Protein AF-A0AAQ4D1I8-F1 (afdb_monomer_lite)

Sequence (106 aa):
MLLSRTKPAVAASATGPDDCGGSSQASSAMESRLPTLEEFLEKRDFTGAMALLEFTGGAPSGSASTSSQLEAALWTAYCAFHLGQHRQAMRIYQDLLSDKSMPPPL

Foldseek 3Di:
DDDDDDDDDDDDDDDDDDDDYDDDDDDDDPPVDDDDLVVCVVVVVLVSSLVCLVVVVQADDDDDDVVSNLVSLLSNLVSCVSVVVPVVSVVSVVVSVPDPPDDDDD

Organism: Amblyomma americanum (NCBI:txid6943)

pLDDT: mean 71.31, std 19.93, range [37.62, 95.81]

Secondary structure (DSSP, 8-state):
-----PPPPP----------------------PPPPHHHHHHTT-HHHHHHHHHHTTS-SSS---HHHHHHHHHHHHHHHHHTT-HHHHHHHHHHHHHSTTSPPP-

Radius of gyration: 23.68 Å; chains: 1; bounding box: 65×44×54 Å

InterPro domains:
  IPR030511 Tetratricopeptide repeat protein 26 [PTHR14781] (1-103)

Structure (mmCIF, N/CA/C/O backbone):
data_AF-A0AAQ4D1I8-F1
#
_entry.id   AF-A0AAQ4D1I8-F1
#
loop_
_atom_site.group_PDB
_atom_site.id
_atom_site.type_symbol
_atom_site.label_atom_id
_atom_site.label_alt_id
_atom_site.label_comp_id
_atom_site.label_asym_id
_atom_site.label_entity_id
_atom_site.label_seq_id
_atom_site.pdbx_PDB_ins_code
_atom_site.Cartn_x
_atom_site.Cartn_y
_atom_site.Cartn_z
_atom_site.occupancy
_atom_site.B_iso_or_equiv
_atom_site.auth_seq_id
_atom_site.auth_comp_id
_atom_site.auth_asym_id
_atom_site.auth_atom_id
_atom_site.pdbx_PDB_model_num
ATOM 1 N N . MET A 1 1 ? -43.142 30.939 -4.686 1.00 48.09 1 MET A N 1
ATOM 2 C CA . MET A 1 1 ? -43.068 30.552 -3.261 1.00 48.09 1 MET A CA 1
ATOM 3 C C . MET A 1 1 ? -41.674 30.884 -2.746 1.00 48.09 1 MET A C 1
ATOM 5 O O . MET A 1 1 ? -40.726 30.210 -3.117 1.00 48.09 1 MET A O 1
ATOM 9 N N . LEU A 1 2 ? -41.547 31.969 -1.979 1.00 54.41 2 LEU A N 1
ATOM 10 C CA . LEU A 1 2 ? -40.317 32.367 -1.284 1.00 54.41 2 LEU A CA 1
ATOM 11 C C . LEU A 1 2 ? -40.332 31.681 0.093 1.00 54.41 2 LEU A C 1
ATOM 13 O O . LEU A 1 2 ? -41.166 32.032 0.924 1.00 54.41 2 LEU A O 1
ATOM 17 N N . LEU A 1 3 ? -39.480 30.679 0.332 1.00 60.75 3 LEU A N 1
ATOM 18 C CA . LEU A 1 3 ? -39.387 30.027 1.645 1.00 60.75 3 LEU A CA 1
ATOM 19 C C . LEU A 1 3 ? -38.395 30.784 2.539 1.00 60.75 3 LEU A C 1
ATOM 21 O O . LEU A 1 3 ? -37.178 30.636 2.420 1.00 60.75 3 LEU A O 1
ATOM 25 N N . SER A 1 4 ? -38.953 31.603 3.430 1.00 59.75 4 SER A N 1
ATOM 26 C CA . SER A 1 4 ? -38.272 32.292 4.527 1.00 59.75 4 SER A CA 1
ATOM 27 C C . SER A 1 4 ? -37.492 31.316 5.410 1.00 59.75 4 SER A C 1
ATOM 29 O O . SER A 1 4 ? -38.054 30.367 5.951 1.00 59.75 4 SER A O 1
ATOM 31 N N . ARG A 1 5 ? -36.196 31.577 5.604 1.00 72.81 5 ARG A N 1
ATOM 32 C CA . ARG A 1 5 ? -35.365 30.865 6.581 1.00 72.81 5 ARG A CA 1
ATOM 33 C C . ARG A 1 5 ? -35.559 31.482 7.965 1.00 72.81 5 ARG A C 1
ATOM 35 O O . ARG A 1 5 ? -35.099 32.590 8.233 1.00 72.81 5 ARG A O 1
ATOM 42 N N . THR A 1 6 ? -36.250 30.757 8.834 1.00 62.28 6 THR A N 1
ATOM 43 C CA . THR A 1 6 ? -36.352 31.027 10.271 1.00 62.28 6 THR A CA 1
ATOM 44 C C . THR A 1 6 ? -35.041 30.675 10.988 1.00 62.28 6 THR A C 1
ATOM 46 O O . THR A 1 6 ? -34.395 29.677 10.679 1.00 62.28 6 THR A O 1
ATOM 49 N N . LYS A 1 7 ? -34.657 31.549 11.925 1.00 55.84 7 LYS A N 1
ATOM 50 C CA . LYS A 1 7 ? -33.458 31.550 12.788 1.00 55.84 7 LYS A CA 1
ATOM 51 C C . LYS A 1 7 ? -33.163 30.195 13.474 1.00 55.84 7 LYS A C 1
ATOM 53 O O . LYS A 1 7 ? -34.101 29.612 14.012 1.00 55.84 7 LYS A O 1
ATOM 58 N N . PRO A 1 8 ? -31.892 29.763 13.603 1.00 54.94 8 PRO A N 1
ATOM 59 C CA . PRO A 1 8 ? -31.498 28.788 14.618 1.00 54.94 8 PRO A CA 1
ATOM 60 C C . PRO A 1 8 ? -31.266 29.461 15.986 1.00 54.94 8 PRO A C 1
ATOM 62 O O . PRO A 1 8 ? -30.829 30.611 16.067 1.00 54.94 8 PRO A O 1
ATOM 65 N N . ALA A 1 9 ? -31.610 28.731 17.049 1.00 54.00 9 AL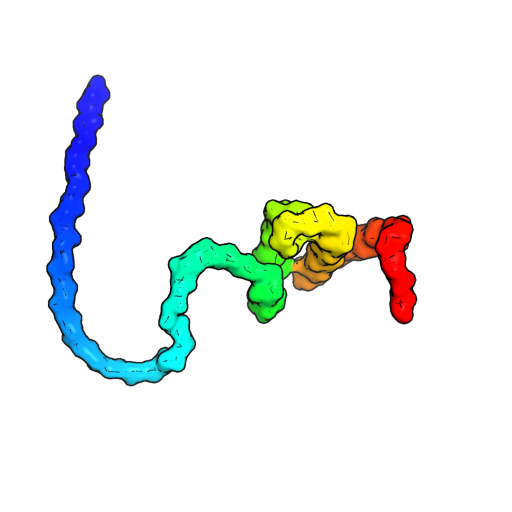A A N 1
ATOM 66 C CA . ALA A 1 9 ? -31.638 29.169 18.440 1.00 54.00 9 ALA A CA 1
ATOM 67 C C . ALA A 1 9 ? -30.256 29.128 19.114 1.00 54.00 9 ALA A C 1
ATOM 69 O O . ALA A 1 9 ? -29.496 28.175 18.957 1.00 54.00 9 ALA A O 1
ATOM 70 N N . VAL A 1 10 ? -29.983 30.159 19.912 1.00 53.41 10 VAL A N 1
ATOM 71 C CA . VAL A 1 10 ? -28.931 30.189 20.930 1.00 53.41 10 VAL A CA 1
ATOM 72 C C . VAL A 1 10 ? -29.466 29.543 22.215 1.00 53.41 10 VAL A C 1
ATOM 74 O O . VAL A 1 10 ? -30.544 29.904 22.678 1.00 53.41 10 VAL A O 1
ATOM 77 N N . ALA A 1 11 ? -28.720 28.603 22.790 1.00 51.88 11 ALA A N 1
ATOM 78 C CA . ALA A 1 11 ? -28.822 28.183 24.192 1.00 51.88 11 ALA A CA 1
ATOM 79 C C . ALA A 1 11 ? -27.447 27.595 24.565 1.00 51.88 11 ALA A C 1
ATOM 81 O O . ALA A 1 11 ? -27.052 26.569 24.025 1.00 51.88 11 ALA A O 1
ATOM 82 N N . ALA A 1 12 ? -26.541 28.348 25.192 1.00 46.44 12 ALA A N 1
ATOM 83 C CA . ALA A 1 12 ? -26.517 28.732 26.607 1.00 46.44 12 ALA A CA 1
ATOM 84 C C . ALA A 1 12 ? -26.335 27.522 27.552 1.00 46.44 12 ALA A C 1
ATOM 86 O O . ALA A 1 12 ? -27.272 26.799 27.865 1.00 46.44 12 ALA A O 1
ATOM 87 N N . SER A 1 13 ? -25.071 27.357 27.952 1.00 48.69 13 SER A N 1
ATOM 88 C CA . SER A 1 13 ? -24.482 26.689 29.123 1.00 48.69 13 SER A CA 1
ATOM 89 C C . SER A 1 13 ? -25.394 26.213 30.266 1.00 48.69 13 SER A C 1
ATOM 91 O O . SER A 1 13 ? -26.142 27.009 30.832 1.00 48.69 13 SER A O 1
ATOM 93 N N . ALA A 1 14 ? -25.135 24.993 30.753 1.00 43.34 14 ALA A N 1
ATOM 94 C CA . ALA A 1 14 ? -25.331 24.624 32.157 1.00 43.34 14 ALA A CA 1
ATOM 95 C C . ALA A 1 14 ? -24.271 23.598 32.608 1.00 43.34 14 ALA A C 1
ATOM 97 O O . ALA A 1 14 ? -24.205 22.477 32.112 1.00 43.34 14 ALA A O 1
ATOM 98 N N . THR A 1 15 ? -23.425 24.037 33.536 1.00 45.38 15 THR A N 1
ATOM 99 C CA . THR A 1 15 ? -22.469 23.287 34.365 1.00 45.38 15 THR A CA 1
ATOM 100 C C . THR A 1 15 ? -23.161 22.594 35.543 1.00 45.38 15 THR A C 1
ATOM 102 O O . THR A 1 15 ? -24.026 23.203 36.169 1.00 45.38 15 THR A O 1
ATOM 105 N N . GLY A 1 16 ? -22.691 21.403 35.928 1.00 44.03 16 GLY A N 1
ATOM 106 C CA . GLY A 1 16 ? -22.887 20.816 37.263 1.00 44.03 16 GLY A CA 1
ATOM 107 C C . GLY A 1 16 ? -22.213 19.432 37.409 1.00 44.03 16 GLY A C 1
ATOM 108 O O . GLY A 1 16 ? -22.250 18.694 36.428 1.00 44.03 16 GLY A O 1
ATOM 109 N N . PRO A 1 17 ? -21.562 19.099 38.549 1.00 63.44 17 PRO A N 1
ATOM 110 C CA . PRO A 1 17 ? -20.511 18.070 38.677 1.00 63.44 17 PRO A CA 1
ATOM 111 C C . PRO A 1 17 ? -20.978 16.782 39.401 1.00 63.44 17 PRO A C 1
ATOM 113 O O . PRO A 1 17 ? -22.066 16.794 39.955 1.00 63.44 17 PRO A O 1
ATOM 116 N N . ASP A 1 18 ? -20.190 15.689 39.359 1.00 43.25 18 ASP A N 1
ATOM 117 C CA . ASP A 1 18 ? -19.840 14.796 40.500 1.00 43.25 18 ASP A CA 1
ATOM 118 C C . ASP A 1 18 ? -19.184 13.449 40.052 1.00 43.25 18 ASP A C 1
ATOM 120 O O . ASP A 1 18 ? -19.728 12.687 39.255 1.00 43.25 18 ASP A O 1
ATOM 124 N N . ASP A 1 19 ? -17.966 13.252 40.580 1.00 43.59 19 ASP A N 1
ATOM 125 C CA . ASP A 1 19 ? -16.998 12.127 40.730 1.00 43.59 19 ASP A CA 1
ATOM 126 C C . ASP A 1 19 ? -17.581 10.673 40.766 1.00 43.59 19 ASP A C 1
ATOM 128 O O . ASP A 1 19 ? -18.710 10.486 41.203 1.00 43.59 19 ASP A O 1
ATOM 132 N N . CYS A 1 20 ? -16.947 9.564 40.317 1.00 46.22 20 CYS A N 1
ATOM 133 C CA . CYS A 1 20 ? -15.640 8.997 40.713 1.00 46.22 20 CYS A CA 1
ATOM 134 C C . CYS A 1 20 ? -15.003 8.078 39.632 1.00 46.22 20 CYS A C 1
ATOM 136 O O . CYS A 1 20 ? -15.686 7.284 38.984 1.00 46.22 20 CYS A O 1
ATOM 138 N N . GLY A 1 21 ? -13.669 8.159 39.497 1.00 38.62 21 GLY A N 1
ATOM 139 C CA . GLY A 1 21 ? -12.809 7.457 38.525 1.00 38.62 21 GLY A CA 1
ATOM 140 C C . GLY A 1 21 ? -12.588 5.940 38.714 1.00 38.62 21 GLY A C 1
ATOM 141 O O . GLY A 1 21 ? -13.137 5.306 39.602 1.00 38.62 21 GLY A O 1
ATOM 142 N N . GLY A 1 22 ? -11.766 5.271 37.902 1.00 37.62 22 GLY A N 1
ATOM 143 C CA . GLY A 1 22 ? -10.929 5.756 36.814 1.00 37.62 22 GLY A CA 1
ATOM 144 C C . GLY A 1 22 ? -10.294 4.615 36.009 1.00 37.62 22 GLY A C 1
ATOM 145 O O . GLY A 1 22 ? -10.135 3.494 36.484 1.00 37.62 22 GLY A O 1
ATOM 146 N N . SER A 1 23 ? -9.896 4.942 34.784 1.00 42.97 23 SER A N 1
ATOM 147 C CA . SER A 1 23 ? -8.686 4.432 34.142 1.00 42.97 23 SER A CA 1
ATOM 148 C C . SER A 1 23 ? -8.243 5.504 33.154 1.00 42.97 23 SER A C 1
ATOM 150 O O . SER A 1 23 ? -8.887 5.781 32.144 1.00 42.97 23 SER A O 1
ATOM 152 N N . SER A 1 24 ? -7.207 6.213 33.566 1.00 46.00 24 SER A N 1
ATOM 153 C CA . SER A 1 24 ? -6.578 7.335 32.896 1.00 46.00 24 SER A CA 1
ATOM 154 C C . SER A 1 24 ? -5.545 6.831 31.891 1.00 46.00 24 SER A C 1
ATOM 156 O O . SER A 1 24 ? -4.651 6.087 32.276 1.00 46.00 24 SER A O 1
ATOM 158 N N . GLN A 1 25 ? -5.669 7.303 30.646 1.00 42.91 25 GLN A N 1
ATOM 159 C CA . GLN A 1 25 ? -4.632 7.656 29.651 1.00 42.91 25 GLN A CA 1
ATOM 160 C C . GLN A 1 25 ? -5.187 7.344 28.245 1.00 42.91 25 GLN A C 1
ATOM 162 O O . GLN A 1 25 ? -5.426 6.192 27.925 1.00 42.91 25 GLN A O 1
ATOM 167 N N . ALA A 1 26 ? -5.446 8.279 27.334 1.00 40.91 26 ALA A N 1
ATOM 168 C CA . ALA A 1 26 ? -5.169 9.703 27.301 1.00 40.91 26 ALA A CA 1
ATOM 169 C C . ALA A 1 26 ? -6.244 10.401 26.450 1.00 40.91 26 ALA A C 1
ATOM 171 O O . ALA A 1 26 ? -6.401 10.150 25.259 1.00 40.91 26 ALA A O 1
ATOM 172 N N . SER A 1 27 ? -6.981 11.307 27.079 1.00 52.97 27 SER A N 1
ATOM 173 C CA . SER A 1 27 ? -7.705 12.382 26.416 1.00 52.97 27 SER A CA 1
ATOM 174 C C . SER A 1 27 ? -6.735 13.534 26.154 1.00 52.97 27 SER A C 1
ATOM 176 O O . SER A 1 27 ? -6.155 14.027 27.121 1.00 52.97 27 SER A O 1
ATOM 178 N N . SER A 1 28 ? -6.584 13.968 24.898 1.00 42.97 28 SER A N 1
ATOM 179 C CA . SER A 1 28 ? -6.406 15.374 24.457 1.00 42.97 28 SER A CA 1
ATOM 180 C C . SER A 1 28 ? -5.534 15.504 23.200 1.00 42.97 28 SER A C 1
ATOM 182 O O . SER A 1 28 ? -4.316 15.569 23.277 1.00 42.97 28 SER A O 1
ATOM 184 N N . ALA A 1 29 ? -6.203 15.548 22.044 1.00 43.66 29 ALA A N 1
ATOM 185 C CA . ALA A 1 29 ? -5.916 16.397 20.879 1.00 43.66 29 ALA A CA 1
ATOM 186 C C . ALA A 1 29 ? -6.604 15.777 19.655 1.00 43.66 29 ALA A C 1
ATOM 188 O O . ALA A 1 29 ? -5.974 15.148 18.813 1.00 43.66 29 ALA A O 1
ATOM 189 N N . MET A 1 30 ? -7.914 15.998 19.526 1.00 47.84 30 MET A N 1
ATOM 190 C CA . MET A 1 30 ? -8.553 16.028 18.206 1.00 47.84 30 MET A CA 1
ATOM 191 C C . MET A 1 30 ? -8.135 17.333 17.509 1.00 47.84 30 MET A C 1
ATOM 193 O O . MET A 1 30 ? -8.966 18.150 17.133 1.00 47.84 30 MET A O 1
ATOM 197 N N . GLU A 1 31 ? -6.827 17.549 17.377 1.00 50.72 31 GLU A N 1
ATOM 198 C CA . GLU A 1 31 ? -6.319 18.229 16.200 1.00 50.72 31 GLU A CA 1
ATOM 199 C C . GLU A 1 31 ? -6.625 17.226 15.087 1.00 50.72 31 GLU A C 1
ATOM 201 O O . GLU A 1 31 ? -6.206 16.072 15.180 1.00 50.72 31 GLU A O 1
ATOM 206 N N . SER A 1 32 ? -7.434 17.584 14.096 1.00 61.09 32 SER A N 1
ATOM 207 C CA . SER A 1 32 ? -7.802 16.702 12.982 1.00 61.09 32 SER A CA 1
ATOM 208 C C . SER A 1 32 ? -6.599 16.464 12.060 1.00 61.09 32 SER A C 1
ATOM 210 O O . SER A 1 32 ? -6.612 16.823 10.883 1.00 61.09 32 SER A O 1
ATOM 212 N N . ARG A 1 33 ? -5.507 15.942 12.614 1.00 70.94 33 ARG A N 1
ATOM 213 C CA . ARG A 1 33 ? -4.290 15.608 11.904 1.00 70.94 33 ARG A CA 1
ATOM 214 C C . ARG A 1 33 ? -4.507 14.244 11.273 1.00 70.94 33 ARG A C 1
ATOM 216 O O . ARG A 1 33 ? -4.897 13.290 11.942 1.00 70.94 33 ARG A O 1
ATOM 223 N N . LEU A 1 34 ? -4.291 14.188 9.965 1.00 76.12 34 LEU A N 1
ATOM 224 C CA . LEU A 1 34 ? -4.335 12.936 9.227 1.00 76.12 34 LEU A CA 1
ATOM 225 C C . LEU A 1 34 ? -3.303 11.973 9.849 1.00 76.12 34 LEU A C 1
ATOM 227 O O . LEU A 1 34 ? -2.157 12.394 10.052 1.00 76.12 34 LEU A O 1
ATOM 231 N N . PRO A 1 35 ? -3.698 10.732 10.185 1.00 85.25 35 PRO A N 1
ATOM 232 C CA . PRO A 1 35 ? -2.772 9.722 10.696 1.00 85.25 35 PRO A CA 1
ATOM 233 C C . PRO A 1 35 ? -1.640 9.462 9.696 1.00 85.25 35 PRO A C 1
ATOM 235 O O . PRO A 1 35 ? -1.837 9.585 8.483 1.00 85.25 35 PRO A O 1
ATOM 238 N N . THR A 1 36 ? -0.450 9.125 10.197 1.00 87.81 36 THR A N 1
ATOM 239 C CA . THR A 1 36 ? 0.702 8.798 9.340 1.00 87.81 36 THR A CA 1
ATOM 240 C C . THR A 1 36 ? 0.642 7.353 8.843 1.00 87.81 36 THR A C 1
ATOM 242 O O . THR A 1 36 ? -0.161 6.547 9.316 1.00 87.81 36 THR A O 1
ATOM 245 N N . LEU A 1 37 ? 1.502 7.009 7.878 1.00 86.25 37 LEU A N 1
ATOM 246 C CA . LEU A 1 37 ? 1.585 5.652 7.339 1.00 86.25 37 LEU A CA 1
ATOM 247 C C . LEU A 1 37 ? 1.921 4.631 8.438 1.00 86.25 37 LEU A C 1
ATOM 249 O O . LEU A 1 37 ? 1.286 3.585 8.523 1.00 86.25 37 LEU A O 1
ATOM 253 N N . GLU A 1 38 ? 2.877 4.952 9.306 1.00 87.94 38 GLU A N 1
ATOM 254 C CA . GLU A 1 38 ? 3.341 4.082 10.389 1.00 87.94 38 GLU A CA 1
ATOM 255 C C . GLU A 1 38 ? 2.213 3.760 11.374 1.00 87.94 38 GLU A C 1
ATOM 257 O O . GLU A 1 38 ? 2.045 2.604 11.757 1.00 87.94 38 GLU A O 1
ATOM 262 N N . GLU A 1 39 ? 1.374 4.745 11.708 1.00 89.50 39 GLU A N 1
ATOM 263 C CA . GLU A 1 39 ? 0.221 4.542 12.591 1.00 89.50 39 GLU A CA 1
ATOM 264 C C . GLU A 1 39 ? -0.802 3.556 12.000 1.00 89.50 39 GLU A C 1
ATOM 266 O O . GLU A 1 39 ? -1.423 2.786 12.739 1.00 89.50 39 GLU A O 1
ATOM 271 N N . PHE A 1 40 ? -0.990 3.556 10.674 1.00 90.56 40 PHE A N 1
ATOM 272 C CA . PHE A 1 40 ? -1.828 2.559 10.000 1.00 90.56 40 PHE A CA 1
ATOM 273 C C . PHE A 1 40 ? -1.190 1.167 10.034 1.00 90.56 40 PHE A C 1
ATOM 275 O O . PHE A 1 40 ? -1.886 0.178 10.280 1.00 90.56 40 PHE A O 1
ATOM 282 N N . LEU A 1 41 ? 0.130 1.081 9.839 1.00 89.69 41 LEU A N 1
ATOM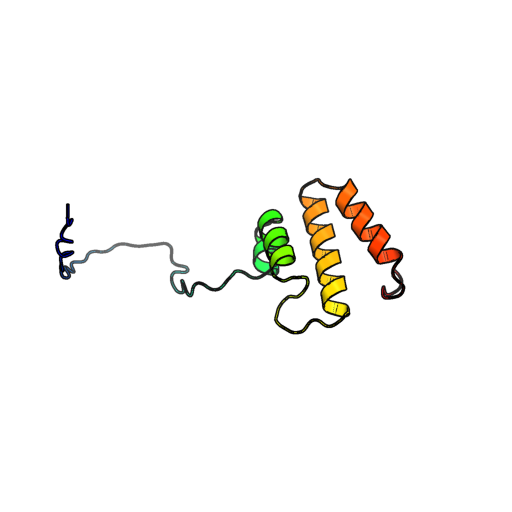 283 C CA . LEU A 1 41 ? 0.867 -0.184 9.874 1.00 89.69 41 LEU A CA 1
ATOM 284 C C . LEU A 1 41 ? 0.853 -0.820 11.271 1.00 89.69 41 LEU A C 1
ATOM 286 O O . LEU A 1 41 ? 0.603 -2.020 11.390 1.00 89.69 41 LEU A O 1
ATOM 290 N N . GLU A 1 42 ? 1.035 -0.030 12.332 1.00 91.81 42 GLU A N 1
ATOM 291 C CA . GLU A 1 42 ? 0.941 -0.492 13.725 1.00 91.81 42 GLU A CA 1
ATOM 292 C C . GLU A 1 42 ? -0.443 -1.072 14.044 1.00 91.81 42 GLU A C 1
ATOM 294 O O . GLU A 1 42 ? -0.564 -2.115 14.692 1.00 91.81 42 GLU A O 1
ATOM 299 N N . LYS A 1 43 ? -1.498 -0.432 13.529 1.00 93.19 43 LYS A N 1
ATOM 300 C CA . LYS A 1 43 ? -2.890 -0.878 13.681 1.00 93.19 43 LYS A CA 1
ATOM 301 C C . LYS A 1 43 ? -3.272 -2.019 12.731 1.00 93.19 43 LYS A C 1
ATOM 303 O O . LYS A 1 43 ? -4.389 -2.524 12.827 1.00 93.19 43 LYS A O 1
ATOM 308 N N . ARG A 1 44 ? -2.361 -2.446 11.844 1.00 94.06 44 ARG A N 1
ATOM 309 C CA . ARG A 1 44 ? -2.597 -3.424 10.761 1.00 94.06 44 ARG A CA 1
ATOM 310 C C . ARG A 1 44 ? -3.730 -3.025 9.814 1.00 94.06 44 ARG A C 1
ATOM 312 O O . ARG A 1 44 ? -4.344 -3.879 9.175 1.00 94.06 44 ARG A O 1
ATOM 319 N N . ASP A 1 45 ? -4.005 -1.732 9.714 1.00 94.25 45 ASP A N 1
ATOM 320 C CA . ASP A 1 45 ? -4.981 -1.196 8.777 1.00 94.25 45 ASP A CA 1
ATOM 321 C C . ASP A 1 45 ? -4.292 -0.905 7.439 1.00 94.25 45 ASP A C 1
ATOM 323 O O . ASP A 1 45 ? -3.958 0.228 7.087 1.00 94.25 45 ASP A O 1
ATOM 327 N N . PHE A 1 46 ? -4.041 -1.980 6.690 1.00 93.56 46 PHE A N 1
ATOM 328 C CA . PHE A 1 46 ? -3.379 -1.914 5.386 1.00 93.56 46 PHE A CA 1
ATOM 329 C C . PHE A 1 46 ? -4.248 -1.247 4.314 1.00 93.56 46 PHE A C 1
ATOM 331 O O . PHE A 1 46 ? -3.718 -0.709 3.346 1.00 93.56 46 PHE A O 1
ATOM 338 N N . THR A 1 47 ? -5.573 -1.249 4.482 1.00 93.44 47 THR A N 1
ATOM 339 C CA . THR A 1 47 ? -6.502 -0.570 3.568 1.00 93.44 47 THR A CA 1
ATOM 340 C C . THR A 1 47 ? -6.401 0.944 3.734 1.00 93.44 47 THR A C 1
ATOM 342 O O . THR A 1 47 ? -6.310 1.661 2.738 1.00 93.44 47 THR A O 1
ATOM 345 N N . GLY A 1 48 ? -6.360 1.432 4.980 1.00 91.81 48 GLY A N 1
ATOM 346 C CA . GLY A 1 48 ? -6.134 2.844 5.286 1.00 91.81 48 GLY A CA 1
ATOM 347 C C . GLY A 1 48 ? -4.758 3.329 4.826 1.00 91.81 48 GLY A C 1
ATOM 348 O O . GLY A 1 48 ? -4.662 4.366 4.171 1.00 91.81 48 GLY A O 1
ATOM 349 N N . ALA A 1 49 ? -3.709 2.535 5.071 1.00 91.06 49 ALA A N 1
ATOM 350 C CA . ALA A 1 49 ? -2.361 2.810 4.567 1.00 91.06 49 ALA A CA 1
ATOM 351 C C . ALA A 1 49 ? -2.324 2.921 3.033 1.00 91.06 49 ALA A C 1
ATOM 353 O O . ALA A 1 49 ? -1.738 3.859 2.495 1.00 91.06 49 ALA A O 1
ATOM 354 N N . MET A 1 50 ? -2.983 1.998 2.325 1.00 89.50 50 MET A N 1
ATOM 355 C CA . MET A 1 50 ? -3.058 2.009 0.863 1.00 89.50 50 MET A CA 1
ATOM 356 C C . MET A 1 50 ? -3.785 3.255 0.339 1.00 89.50 50 MET A C 1
ATOM 358 O O . MET A 1 50 ? -3.279 3.915 -0.563 1.00 89.50 50 MET A O 1
ATOM 362 N N . ALA A 1 51 ? -4.905 3.640 0.958 1.00 90.00 51 ALA A N 1
ATOM 363 C CA . ALA A 1 51 ? -5.623 4.865 0.603 1.00 90.00 51 ALA A CA 1
ATOM 364 C C . ALA A 1 51 ? -4.778 6.130 0.838 1.00 90.00 51 ALA A C 1
ATOM 366 O O . ALA A 1 51 ? -4.819 7.061 0.032 1.00 90.00 51 ALA A O 1
ATOM 367 N N . LEU A 1 52 ? -3.983 6.163 1.916 1.00 87.81 52 LEU A N 1
ATOM 368 C CA . LEU A 1 52 ? -3.037 7.251 2.161 1.00 87.81 52 LEU A CA 1
ATOM 369 C C . LEU A 1 52 ? -1.983 7.305 1.052 1.00 87.81 52 LEU A C 1
ATOM 371 O O . LEU A 1 52 ? -1.779 8.375 0.493 1.00 87.81 52 LEU A O 1
ATOM 375 N N . LEU A 1 53 ? -1.355 6.178 0.702 1.00 87.06 53 LEU A N 1
ATOM 376 C CA . LEU A 1 53 ? -0.317 6.106 -0.338 1.00 87.06 53 LEU A CA 1
ATOM 377 C C . LEU A 1 53 ? -0.826 6.532 -1.723 1.00 87.06 53 LEU A C 1
ATOM 379 O O . LEU A 1 53 ? -0.115 7.224 -2.455 1.00 87.06 53 LEU A O 1
ATOM 383 N N . GLU A 1 54 ? -2.059 6.153 -2.070 1.00 84.38 54 GLU A N 1
ATOM 384 C CA . GLU A 1 54 ? -2.721 6.567 -3.312 1.00 84.38 54 GLU A CA 1
ATOM 385 C C . GLU A 1 54 ? -2.999 8.076 -3.332 1.00 84.38 54 GLU A C 1
ATOM 387 O O . GLU A 1 54 ? -2.786 8.735 -4.350 1.00 84.38 54 GLU A O 1
ATOM 392 N N . PHE A 1 55 ? -3.438 8.641 -2.203 1.00 81.25 55 PHE A N 1
ATOM 393 C CA . PHE A 1 55 ? -3.766 10.063 -2.103 1.00 81.25 55 PHE A CA 1
ATOM 394 C C . PHE A 1 55 ? -2.527 10.959 -2.001 1.00 81.25 55 PHE A C 1
ATOM 396 O O . PHE A 1 55 ? -2.516 12.067 -2.537 1.00 81.25 55 PHE A O 1
ATOM 403 N N . THR A 1 56 ? -1.468 10.498 -1.334 1.00 74.62 56 THR A N 1
ATOM 404 C CA . THR A 1 56 ? -0.216 11.253 -1.200 1.00 74.62 56 THR A CA 1
ATOM 405 C C . THR A 1 56 ? 0.679 11.148 -2.431 1.00 74.62 56 THR A C 1
ATOM 407 O O . THR A 1 56 ? 1.717 11.806 -2.479 1.00 74.62 56 THR A O 1
ATOM 410 N N . GLY A 1 57 ? 0.280 10.375 -3.448 1.00 58.91 57 GLY A N 1
ATOM 411 C CA . GLY A 1 57 ? 0.982 10.314 -4.731 1.00 58.91 57 GLY A CA 1
ATOM 412 C C . GLY A 1 57 ? 2.429 9.840 -4.603 1.00 58.91 57 GLY A C 1
ATOM 413 O O . GLY A 1 57 ? 3.284 10.230 -5.394 1.00 58.91 57 GLY A O 1
ATOM 414 N N . GLY A 1 58 ? 2.702 9.012 -3.598 1.00 52.62 58 GLY A N 1
ATOM 415 C CA . GLY A 1 58 ? 4.000 8.400 -3.397 1.00 52.62 58 GLY A CA 1
ATOM 416 C C . GLY A 1 58 ? 5.043 9.216 -2.634 1.00 52.62 58 GLY A C 1
ATOM 417 O O . GLY A 1 58 ? 6.215 9.187 -2.997 1.00 52.62 58 GLY A O 1
ATOM 418 N N . ALA A 1 59 ? 4.639 9.905 -1.563 1.00 45.66 59 ALA A N 1
ATOM 419 C CA . ALA A 1 59 ? 5.574 10.428 -0.570 1.00 45.66 59 ALA A CA 1
ATOM 420 C C . ALA A 1 59 ? 4.935 10.571 0.823 1.00 45.66 59 ALA A C 1
ATOM 422 O O . ALA A 1 59 ? 3.836 11.123 0.937 1.00 45.66 59 ALA A O 1
ATOM 423 N N . PRO A 1 60 ? 5.628 10.202 1.915 1.00 45.41 60 PRO A N 1
ATOM 424 C CA . PRO A 1 60 ? 5.418 10.862 3.193 1.00 45.41 60 PRO A CA 1
ATOM 425 C C . PRO A 1 60 ? 6.015 12.280 3.098 1.00 45.41 60 PRO A C 1
ATOM 427 O O . PRO A 1 60 ? 7.223 12.460 3.028 1.00 45.41 60 PRO A O 1
ATOM 430 N N . SER A 1 61 ? 5.160 13.307 3.091 1.00 48.84 61 SER A N 1
ATOM 431 C CA . SER A 1 61 ? 5.530 14.727 3.245 1.00 48.84 61 SER A CA 1
ATOM 432 C C . SER A 1 61 ? 6.371 15.380 2.119 1.00 48.84 61 SER A C 1
ATOM 434 O O . SER A 1 61 ? 7.589 15.497 2.194 1.00 48.84 61 SER A O 1
ATOM 436 N N . GLY A 1 62 ? 5.694 15.982 1.134 1.00 41.91 62 GLY A N 1
ATOM 437 C CA . GLY A 1 62 ? 6.056 17.315 0.610 1.00 41.91 62 GLY A CA 1
ATOM 438 C C . GLY A 1 62 ? 7.312 17.507 -0.257 1.00 41.91 62 GLY A C 1
ATOM 439 O O . GLY A 1 62 ? 7.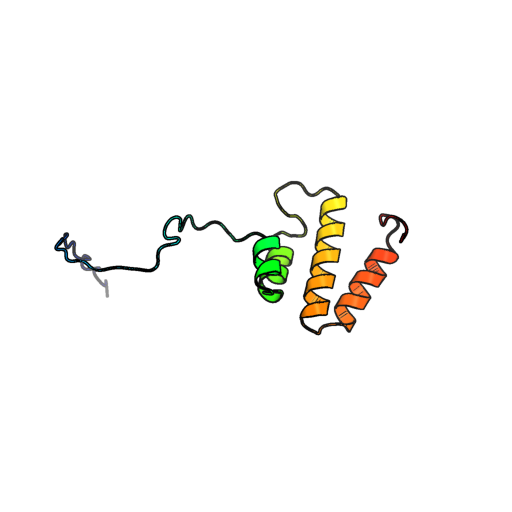562 18.639 -0.663 1.00 41.91 62 GLY A O 1
ATOM 440 N N . SER A 1 63 ? 8.088 16.477 -0.594 1.00 40.12 63 SER A N 1
ATOM 441 C CA . SER A 1 63 ? 9.200 16.613 -1.550 1.00 40.12 63 SER A CA 1
ATOM 442 C C . SER A 1 63 ? 9.404 15.313 -2.326 1.00 40.12 63 SER A C 1
ATOM 444 O O . SER A 1 63 ? 10.021 14.368 -1.836 1.00 40.12 63 SER A O 1
ATOM 446 N N . ALA A 1 64 ? 8.843 15.249 -3.536 1.00 43.81 64 ALA A N 1
ATOM 447 C CA . ALA A 1 64 ? 8.945 14.090 -4.419 1.00 43.81 64 ALA A CA 1
ATOM 448 C C . ALA A 1 64 ? 10.368 13.981 -4.995 1.00 43.81 64 ALA A C 1
ATOM 450 O O . ALA A 1 64 ? 10.662 14.429 -6.101 1.00 43.81 64 ALA A O 1
ATOM 451 N N . SER A 1 65 ? 11.269 13.400 -4.208 1.00 51.97 65 SER A N 1
ATOM 452 C CA . SER A 1 65 ? 12.511 12.818 -4.710 1.00 51.97 65 SER A CA 1
ATOM 453 C C . SER A 1 65 ? 12.220 11.432 -5.298 1.00 51.97 65 SER A C 1
ATOM 455 O O . SER A 1 65 ? 11.295 10.753 -4.857 1.00 51.97 65 SER A O 1
ATOM 457 N N . THR A 1 66 ? 13.016 10.972 -6.268 1.00 54.09 66 THR A N 1
ATOM 458 C CA . THR A 1 66 ? 12.894 9.623 -6.865 1.00 54.09 66 THR A CA 1
ATOM 459 C C . THR A 1 66 ? 12.893 8.504 -5.812 1.00 54.09 66 THR A C 1
ATOM 461 O O . THR A 1 66 ? 12.196 7.506 -5.973 1.00 54.09 66 THR A O 1
ATOM 464 N N . SER A 1 67 ? 13.597 8.703 -4.689 1.00 60.03 67 SER A N 1
ATOM 465 C CA . SER A 1 67 ? 13.596 7.782 -3.541 1.00 60.03 67 SER A CA 1
ATOM 466 C C . SER A 1 67 ? 12.209 7.630 -2.908 1.00 60.03 67 SER A C 1
ATOM 468 O O . SER A 1 67 ? 11.830 6.538 -2.500 1.00 60.03 67 SER A O 1
ATOM 470 N N . SER A 1 68 ? 11.426 8.709 -2.880 1.00 70.50 68 SER A N 1
ATOM 471 C CA . SER A 1 68 ? 10.097 8.733 -2.268 1.00 70.50 68 SER A CA 1
ATOM 472 C C . SER A 1 68 ? 9.086 7.893 -3.053 1.00 70.50 68 SER A C 1
ATOM 474 O O . SER A 1 68 ? 8.294 7.150 -2.476 1.00 70.50 68 SER A O 1
ATOM 476 N N . GLN A 1 69 ? 9.185 7.922 -4.385 1.00 76.19 69 GLN A N 1
ATOM 477 C CA . GLN A 1 69 ? 8.292 7.169 -5.263 1.00 76.19 69 GLN A CA 1
ATOM 478 C C . GLN A 1 69 ? 8.563 5.656 -5.202 1.00 76.19 69 GLN A C 1
ATOM 480 O O . GLN A 1 69 ? 7.624 4.858 -5.195 1.00 76.19 69 GLN A O 1
ATOM 485 N N . LEU A 1 70 ? 9.841 5.265 -5.092 1.00 82.69 70 LEU A N 1
ATOM 486 C CA . LEU A 1 70 ? 10.250 3.879 -4.848 1.00 82.69 70 LEU A CA 1
ATOM 487 C C . LEU A 1 70 ? 9.721 3.373 -3.500 1.00 82.69 70 LEU A C 1
ATOM 489 O O . LEU A 1 70 ? 9.120 2.301 -3.438 1.00 82.69 70 LEU A O 1
ATOM 493 N N . GLU A 1 71 ? 9.910 4.148 -2.430 1.00 84.31 71 GLU A N 1
ATOM 494 C CA . GLU A 1 71 ? 9.414 3.801 -1.094 1.00 84.31 71 GLU A CA 1
ATOM 495 C C . GLU A 1 71 ? 7.899 3.612 -1.086 1.00 84.31 71 GLU A C 1
ATOM 497 O O . GLU A 1 71 ? 7.395 2.622 -0.559 1.00 84.31 71 GLU A O 1
ATOM 502 N N . ALA A 1 72 ? 7.157 4.511 -1.726 1.00 86.25 72 ALA A N 1
ATOM 503 C CA . ALA A 1 72 ? 5.713 4.384 -1.800 1.00 86.25 72 ALA A CA 1
ATOM 504 C C . ALA A 1 72 ? 5.251 3.136 -2.556 1.00 86.25 72 ALA A C 1
ATOM 506 O O . ALA A 1 72 ? 4.305 2.472 -2.127 1.00 86.25 72 ALA A O 1
ATOM 507 N N . ALA A 1 73 ? 5.914 2.784 -3.658 1.00 88.62 73 ALA A N 1
ATOM 508 C CA . ALA A 1 73 ? 5.604 1.567 -4.396 1.00 88.62 73 ALA A CA 1
ATOM 509 C C . ALA A 1 73 ? 5.909 0.303 -3.570 1.00 88.62 73 ALA A C 1
ATOM 511 O O . ALA A 1 73 ? 5.118 -0.643 -3.584 1.00 88.62 73 ALA A O 1
ATOM 512 N N . LEU A 1 74 ? 6.995 0.307 -2.788 1.00 90.00 74 LEU A N 1
ATOM 513 C CA . LEU A 1 74 ? 7.319 -0.773 -1.851 1.00 90.00 74 LEU A CA 1
ATOM 514 C C . LEU A 1 74 ? 6.255 -0.912 -0.757 1.00 90.00 74 LEU A C 1
ATOM 516 O O . LEU A 1 74 ? 5.784 -2.024 -0.504 1.00 90.00 74 LEU A O 1
ATOM 520 N N . TRP A 1 75 ? 5.828 0.198 -0.151 1.00 91.94 75 TRP A N 1
ATOM 521 C CA . TRP A 1 75 ? 4.762 0.193 0.853 1.00 91.94 75 TRP A CA 1
ATOM 522 C C . TRP A 1 75 ? 3.413 -0.233 0.272 1.00 91.94 75 TRP A C 1
ATOM 524 O O . TRP A 1 75 ? 2.666 -0.965 0.922 1.00 91.94 75 TRP A O 1
ATOM 534 N N . THR A 1 76 ? 3.126 0.144 -0.974 1.00 91.25 76 THR A N 1
ATOM 535 C CA . THR A 1 76 ? 1.919 -0.287 -1.692 1.00 91.25 76 THR A CA 1
ATOM 536 C C . THR A 1 76 ? 1.935 -1.799 -1.903 1.00 91.25 76 THR A C 1
ATOM 538 O O . THR A 1 76 ? 0.957 -2.481 -1.598 1.00 91.25 76 THR A O 1
ATOM 541 N N . ALA A 1 77 ? 3.062 -2.353 -2.363 1.00 92.81 77 ALA A N 1
ATOM 542 C CA . ALA A 1 77 ? 3.217 -3.793 -2.539 1.00 92.81 77 ALA A CA 1
ATOM 543 C C . ALA A 1 77 ? 3.123 -4.555 -1.205 1.00 92.81 77 ALA A C 1
ATOM 545 O O . ALA A 1 77 ? 2.477 -5.604 -1.145 1.00 92.81 77 ALA A O 1
ATOM 546 N N . TYR A 1 78 ? 3.692 -4.001 -0.130 1.00 93.50 78 TYR A N 1
ATOM 547 C CA . TYR A 1 78 ? 3.603 -4.554 1.222 1.00 93.50 78 TYR A CA 1
ATOM 548 C C . TYR A 1 78 ? 2.151 -4.615 1.717 1.00 93.50 78 TYR A C 1
ATO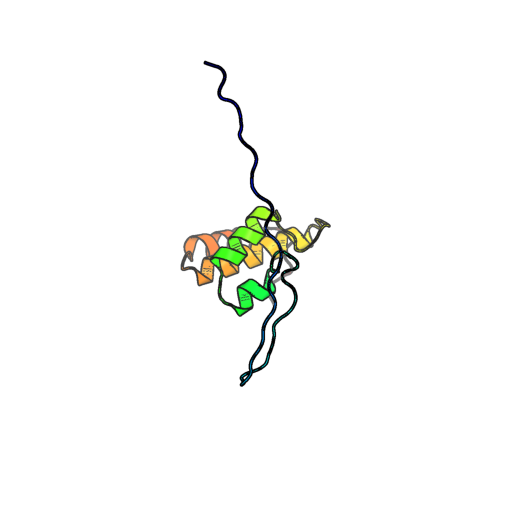M 550 O O . TYR A 1 78 ? 1.677 -5.674 2.134 1.00 93.50 78 TYR A O 1
ATOM 558 N N . CYS A 1 79 ? 1.406 -3.512 1.597 1.00 93.94 79 CYS A N 1
ATOM 559 C CA . CYS A 1 79 ? -0.005 -3.465 1.981 1.00 93.94 79 CYS A CA 1
ATOM 560 C C . CYS A 1 79 ? -0.843 -4.446 1.147 1.00 93.94 79 CYS A C 1
ATOM 562 O O . CYS A 1 79 ? -1.599 -5.242 1.705 1.00 93.94 79 CYS A O 1
ATOM 564 N N . ALA A 1 80 ? -0.658 -4.464 -0.178 1.00 94.06 80 ALA A N 1
ATOM 565 C CA . ALA A 1 80 ? -1.355 -5.387 -1.073 1.00 94.06 80 ALA A CA 1
ATOM 566 C C . ALA A 1 80 ? -1.080 -6.861 -0.722 1.00 94.06 80 ALA A C 1
ATOM 568 O O . ALA A 1 80 ? -1.987 -7.697 -0.7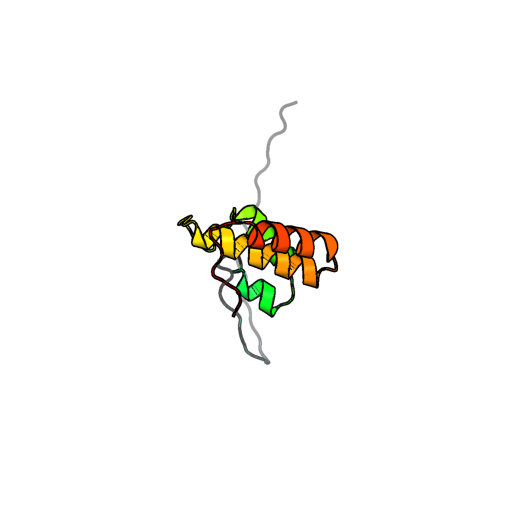68 1.00 94.06 80 ALA A O 1
ATOM 569 N N . PHE A 1 81 ? 0.151 -7.193 -0.322 1.00 95.81 81 PHE A N 1
ATOM 570 C CA . PHE A 1 81 ? 0.505 -8.540 0.118 1.00 95.81 81 PHE A CA 1
ATOM 571 C C . PHE A 1 81 ? -0.261 -8.947 1.383 1.00 95.81 81 PHE A C 1
ATOM 573 O O . PHE A 1 81 ? -0.838 -10.036 1.423 1.00 95.81 81 PHE A O 1
ATOM 580 N N . HIS A 1 82 ? -0.320 -8.067 2.385 1.00 94.38 82 HIS A N 1
ATOM 581 C CA . HIS A 1 82 ? -1.025 -8.331 3.641 1.00 94.38 82 HIS A CA 1
ATOM 582 C C . HIS A 1 82 ? -2.557 -8.326 3.511 1.00 94.38 82 HIS A C 1
ATOM 584 O O . HIS A 1 82 ? -3.234 -8.967 4.313 1.00 94.38 82 HIS A O 1
ATOM 590 N N . LEU A 1 83 ? -3.105 -7.697 2.467 1.00 93.88 83 LEU A N 1
ATOM 591 C CA . LEU A 1 83 ? -4.526 -7.765 2.103 1.00 93.88 83 LEU A CA 1
ATOM 592 C C . LEU A 1 83 ? -4.901 -9.027 1.299 1.00 93.88 83 LEU A C 1
ATOM 594 O O . LEU A 1 83 ? -6.062 -9.204 0.934 1.00 93.88 83 LEU A O 1
ATOM 598 N N . GLY A 1 84 ? -3.939 -9.907 0.996 1.00 94.56 84 GLY A N 1
ATOM 599 C CA . GLY A 1 84 ? -4.162 -11.132 0.216 1.00 94.56 84 GLY A CA 1
ATOM 600 C C . GLY A 1 84 ? -4.120 -10.933 -1.304 1.00 94.56 84 GLY A C 1
ATOM 601 O O . GLY A 1 84 ? -4.332 -11.875 -2.072 1.00 94.56 84 GLY A O 1
ATOM 602 N N . GLN A 1 85 ? -3.798 -9.729 -1.782 1.00 94.81 85 GLN A N 1
ATOM 603 C CA . GLN A 1 85 ? -3.679 -9.403 -3.206 1.00 94.81 85 GLN A CA 1
ATOM 604 C C . GLN A 1 85 ? -2.287 -9.771 -3.749 1.00 94.81 85 GLN A C 1
ATOM 606 O O . GLN A 1 85 ? -1.589 -8.973 -4.375 1.00 94.81 85 GLN A O 1
ATOM 611 N N . HIS A 1 86 ? -1.867 -11.020 -3.540 1.00 95.50 86 HIS A N 1
ATOM 612 C CA . HIS A 1 86 ? -0.491 -11.463 -3.803 1.00 95.50 86 HIS A CA 1
ATOM 613 C C . HIS A 1 86 ? -0.047 -11.297 -5.263 1.00 95.50 86 HIS A C 1
ATOM 615 O O . HIS A 1 86 ? 1.104 -10.957 -5.523 1.00 95.50 86 HIS A O 1
ATOM 621 N N . ARG A 1 87 ? -0.954 -11.495 -6.232 1.00 94.94 87 ARG A N 1
ATOM 622 C CA . ARG A 1 87 ? -0.640 -11.305 -7.662 1.00 94.94 87 ARG A CA 1
ATOM 623 C C . ARG A 1 87 ? -0.268 -9.860 -7.986 1.00 94.94 87 ARG A C 1
ATOM 625 O O . ARG A 1 87 ? 0.633 -9.632 -8.785 1.00 94.94 87 ARG A O 1
ATOM 632 N N . GLN A 1 88 ? -0.961 -8.909 -7.368 1.00 92.50 88 GLN A N 1
ATOM 633 C CA . GLN A 1 88 ? -0.697 -7.488 -7.550 1.00 92.50 88 GLN A CA 1
ATOM 634 C C . GLN A 1 88 ? 0.613 -7.096 -6.874 1.00 92.50 88 GLN A C 1
ATOM 636 O O . GLN A 1 88 ? 1.461 -6.496 -7.524 1.00 92.50 88 GLN A O 1
ATOM 641 N N . ALA A 1 89 ? 0.817 -7.516 -5.622 1.00 93.94 89 ALA A N 1
ATOM 642 C CA . ALA A 1 89 ? 2.065 -7.272 -4.903 1.00 93.94 89 ALA A CA 1
ATOM 643 C C . ALA A 1 89 ? 3.284 -7.799 -5.681 1.00 93.94 89 ALA A C 1
ATOM 645 O O . ALA A 1 89 ? 4.244 -7.068 -5.898 1.00 93.94 89 ALA A O 1
ATOM 646 N N . MET A 1 90 ? 3.214 -9.039 -6.180 1.00 93.44 90 MET A N 1
ATOM 647 C CA . MET A 1 90 ? 4.276 -9.641 -6.992 1.00 93.44 90 MET A CA 1
ATOM 648 C C . MET A 1 90 ? 4.577 -8.827 -8.251 1.00 93.44 90 MET A C 1
ATOM 650 O O . MET A 1 90 ? 5.745 -8.614 -8.561 1.00 93.44 90 MET A O 1
ATOM 654 N N . ARG A 1 91 ? 3.544 -8.366 -8.968 1.00 94.06 91 ARG A N 1
ATOM 655 C CA . ARG A 1 91 ? 3.731 -7.547 -10.169 1.00 94.06 91 ARG A CA 1
ATOM 656 C C . ARG A 1 91 ? 4.447 -6.241 -9.841 1.00 94.06 91 ARG A C 1
ATOM 658 O O . ARG A 1 91 ? 5.418 -5.914 -10.507 1.00 94.06 91 ARG A O 1
ATOM 665 N N . ILE A 1 92 ? 4.017 -5.553 -8.783 1.00 90.62 92 ILE A N 1
ATOM 666 C CA . ILE A 1 92 ? 4.657 -4.308 -8.345 1.00 90.62 92 ILE A CA 1
ATOM 667 C C . ILE A 1 92 ? 6.128 -4.569 -7.999 1.00 90.62 92 ILE A C 1
ATOM 669 O O . ILE A 1 92 ? 6.997 -3.853 -8.477 1.00 90.62 92 ILE A O 1
ATOM 673 N N . TYR A 1 93 ? 6.441 -5.629 -7.247 1.00 90.75 93 TYR A N 1
ATOM 674 C CA . TYR A 1 93 ? 7.834 -5.964 -6.937 1.00 90.75 93 TYR A CA 1
ATOM 675 C C . TYR A 1 93 ? 8.670 -6.294 -8.180 1.00 90.75 93 TYR A C 1
ATOM 677 O O . TYR A 1 93 ? 9.823 -5.882 -8.256 1.00 90.75 93 TYR A O 1
ATOM 685 N N . GLN A 1 94 ? 8.112 -7.010 -9.158 1.00 91.38 94 GLN A N 1
ATOM 686 C CA . GLN A 1 94 ? 8.798 -7.310 -10.420 1.00 91.38 94 GLN A CA 1
ATOM 687 C C . GLN A 1 94 ? 9.069 -6.049 -11.242 1.00 91.38 94 GLN A C 1
ATOM 689 O O . GLN A 1 94 ? 10.174 -5.891 -11.764 1.00 91.38 94 GLN A O 1
ATOM 694 N N . ASP A 1 95 ? 8.086 -5.155 -11.328 1.00 89.31 95 ASP A N 1
ATOM 695 C CA . ASP A 1 95 ? 8.218 -3.878 -12.025 1.00 89.31 95 ASP A CA 1
ATOM 696 C C . ASP A 1 95 ? 9.307 -3.023 -11.353 1.00 89.31 95 ASP A C 1
ATOM 698 O O . ASP A 1 95 ? 10.178 -2.487 -12.034 1.00 89.31 95 ASP A O 1
ATOM 702 N N . LEU A 1 96 ? 9.337 -2.992 -10.015 1.00 87.06 96 LEU A N 1
ATOM 703 C CA . LEU A 1 96 ? 10.371 -2.290 -9.253 1.00 87.06 96 LEU A CA 1
ATOM 704 C C . LEU A 1 96 ? 11.768 -2.902 -9.436 1.00 87.06 96 LEU A C 1
ATOM 706 O O . LEU A 1 96 ? 12.734 -2.165 -9.598 1.00 87.06 96 LEU A O 1
ATOM 710 N N . LEU A 1 97 ? 11.897 -4.232 -9.427 1.00 84.88 97 LEU A N 1
ATOM 711 C CA . LEU A 1 97 ? 13.177 -4.927 -9.646 1.00 84.88 97 LEU A CA 1
ATOM 712 C C . LEU A 1 97 ? 13.710 -4.754 -11.073 1.00 84.88 97 LEU A C 1
ATOM 714 O O . LEU A 1 97 ? 14.911 -4.872 -11.310 1.00 84.88 97 LEU A O 1
ATOM 718 N N . SER A 1 98 ? 12.813 -4.512 -12.028 1.00 83.56 98 SER A N 1
ATOM 719 C CA . SER A 1 98 ? 13.169 -4.244 -13.422 1.00 83.56 98 SER A CA 1
ATOM 720 C C . SER A 1 98 ? 13.674 -2.813 -13.622 1.00 83.56 98 SER A C 1
ATOM 722 O O . SER A 1 98 ? 14.327 -2.530 -14.628 1.00 83.56 98 SER A O 1
AT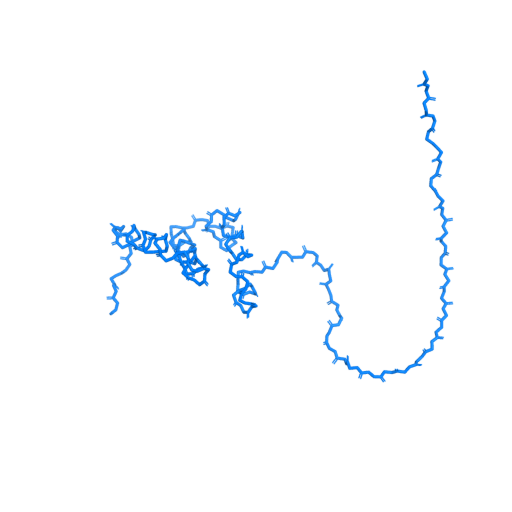OM 724 N N . ASP A 1 99 ? 13.395 -1.914 -12.676 1.00 78.12 99 ASP A N 1
ATOM 725 C CA . ASP A 1 99 ? 13.857 -0.536 -12.719 1.00 78.12 99 ASP A CA 1
ATOM 726 C C . ASP A 1 99 ? 15.334 -0.430 -12.294 1.00 78.12 99 ASP A C 1
ATOM 728 O O . ASP A 1 99 ? 15.774 -0.936 -11.260 1.00 78.12 99 ASP A O 1
ATOM 732 N N . LYS A 1 100 ? 16.123 0.285 -13.103 1.00 62.50 100 LYS A N 1
ATOM 733 C CA . LYS A 1 100 ? 17.566 0.511 -12.919 1.00 62.50 100 LYS A CA 1
ATOM 734 C C . LYS A 1 100 ? 17.878 1.298 -11.639 1.00 62.50 100 LYS A C 1
ATOM 736 O O . LYS A 1 100 ? 19.033 1.323 -11.216 1.00 62.50 100 LYS A O 1
ATOM 741 N N . SER A 1 101 ? 16.870 1.950 -11.056 1.00 65.69 101 SER A N 1
ATOM 742 C CA . SER A 1 101 ? 16.979 2.738 -9.828 1.00 65.69 101 SER A CA 1
ATOM 743 C C . SER A 1 101 ? 17.054 1.899 -8.545 1.00 65.69 101 SER A C 1
ATOM 745 O O . SER A 1 101 ? 17.343 2.468 -7.489 1.00 65.69 101 SER A O 1
ATOM 747 N N . MET A 1 102 ? 16.781 0.589 -8.586 1.00 65.56 102 MET A N 1
ATOM 748 C CA . MET A 1 102 ? 16.780 -0.224 -7.369 1.00 65.56 102 MET A CA 1
ATOM 749 C C . MET A 1 102 ? 18.214 -0.629 -6.959 1.00 65.56 102 MET A C 1
ATOM 751 O O . MET A 1 102 ? 18.977 -1.119 -7.799 1.00 65.56 102 MET A O 1
ATOM 755 N N . PRO A 1 103 ? 18.611 -0.455 -5.680 1.00 67.38 103 PRO A N 1
ATOM 756 C CA . PRO A 1 103 ? 19.856 -1.026 -5.177 1.00 67.38 103 PRO A CA 1
ATOM 757 C C . PRO A 1 103 ? 19.807 -2.562 -5.251 1.00 67.38 103 PRO A C 1
ATOM 759 O O . PRO A 1 103 ? 18.730 -3.147 -5.107 1.00 67.38 103 PRO A O 1
ATOM 762 N N . PRO A 1 104 ? 20.948 -3.234 -5.485 1.00 62.66 104 PRO A N 1
ATOM 763 C CA . PRO A 1 104 ? 20.977 -4.686 -5.591 1.00 62.66 104 PRO A CA 1
ATOM 764 C C . PRO A 1 104 ? 20.468 -5.335 -4.293 1.00 62.66 104 PRO A C 1
ATOM 766 O O . PRO A 1 104 ? 20.768 -4.826 -3.208 1.00 62.66 104 PRO A O 1
ATOM 769 N N . PRO A 1 105 ? 19.713 -6.446 -4.388 1.00 64.88 105 PRO A N 1
ATOM 770 C CA . PRO A 1 105 ? 19.306 -7.197 -3.208 1.00 64.88 105 PRO A CA 1
ATOM 771 C C . PRO A 1 105 ? 20.549 -7.689 -2.447 1.00 64.88 105 PRO A C 1
ATOM 773 O O . PRO A 1 105 ? 21.521 -8.114 -3.076 1.00 64.88 105 PRO A O 1
ATOM 776 N N . LEU A 1 106 ? 20.511 -7.572 -1.112 1.00 54.12 106 LEU A N 1
ATOM 777 C CA . LEU A 1 106 ? 21.565 -8.016 -0.185 1.00 54.12 106 LEU A CA 1
ATOM 778 C C . LEU A 1 106 ? 21.754 -9.537 -0.197 1.00 54.12 106 LEU A C 1
ATOM 780 O O . LEU A 1 106 ? 20.731 -10.255 -0.288 1.00 54.12 106 LEU A O 1
#